Protein AF-A0A351L6U0-F1 (afdb_monomer)

Solvent-accessible surface area (backbone atoms only — not comparable to full-atom values): 10178 Å² total; per-residue (Å²): 99,73,48,69,55,66,70,54,31,26,48,46,48,53,72,36,53,53,79,80,50,99,54,60,57,76,60,38,68,74,49,52,63,68,58,25,33,53,54,35,51,59,48,34,78,73,51,48,53,62,42,49,78,68,25,52,76,51,55,56,73,58,50,51,75,52,42,62,76,92,49,50,90,75,66,56,76,92,38,50,34,22,37,33,79,53,91,96,40,45,32,40,37,33,28,41,78,50,79,94,75,30,29,33,61,76,46,67,43,60,40,67,89,52,84,83,68,65,78,83,81,83,84,84,64,99,43,71,71,54,48,52,50,49,43,51,51,17,52,76,70,75,43,52,48,69,57,46,54,51,50,53,52,51,50,49,47,71,76,40,80,81,71,73,81,77,81,74,78,78,133

pLDDT: mean 85.73, std 12.27, range [39.25, 97.25]

Foldseek 3Di:
DEDEDLVRLLCCLQVNDQQQFPDGNVVSVPDDSVVSSVRSCVSCVPPVVVQQVPFDWDALVVVCVQDDPVCNVVRDRVWIWGWGDDPNWIKIWTWDDDPPRYTYTDDIHTRPPDVVPPVDDDDDDPDPVRVVVLQVVCVVVVHGSVVVVVVVVVVVCVVCVPDDDPPDDDD

Sequence (171 aa):
MIAVEDQDKVRFAKFGANKLFEVEYDTRQNMSDQQLIELFDRLWLTKIERLVLNGEVCEAEEVDRRLLDKFHSFIDPQQEHRSFHYRKAEFIAQLLRQDNSQYKLTQLWRVASSDEHPKTLFINFSSVEERERFASLAKSLRINDEQLGLQLLRNFMNLHPGYEAFKEDPP

Mean predicted aligned error: 13.13 Å

Radius of gyration: 22.12 Å; Cα contacts (8 Å, |Δi|>4): 185; chains: 1; bounding box: 56×40×62 Å

Nearest PDB structures (foldseek):
  8pj2-assembly1_1  TM=7.127E-01  e=2.154E+00  Homo sapiens
  6l4i-assembly1_A  TM=7.422E-01  e=3.107E+00  Dioscoreophyllum cumminsii
  5k1h-assembly1_B  TM=6.302E-01  e=3.303E+00  Homo sapiens
  6sj7-assembly1_A  TM=4.575E-01  e=4.764E+00  Homo sapiens
  3a3d-assembly1_A  TM=2.954E-01  e=7.767E+00  Haemophilus influenzae

Structure (mmCIF, N/CA/C/O backbone):
data_AF-A0A351L6U0-F1
#
_entry.id   AF-A0A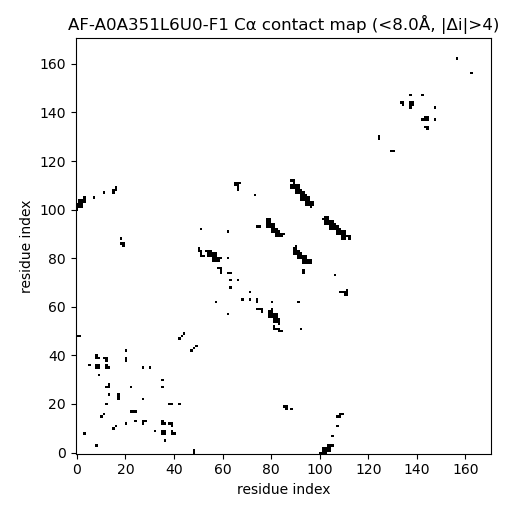351L6U0-F1
#
loop_
_atom_site.group_PDB
_atom_site.id
_atom_site.type_symbol
_atom_site.label_atom_id
_atom_site.label_alt_id
_atom_site.label_comp_id
_atom_site.label_asym_id
_atom_site.label_entity_id
_atom_site.label_seq_id
_atom_site.pdbx_PDB_ins_code
_atom_site.Cartn_x
_atom_site.Cartn_y
_atom_site.Cartn_z
_atom_site.occupancy
_atom_site.B_iso_or_equiv
_atom_site.auth_seq_id
_atom_site.auth_comp_id
_atom_site.auth_asym_id
_atom_site.auth_atom_id
_atom_site.pdbx_PDB_model_num
ATOM 1 N N . MET A 1 1 ? 4.149 1.609 18.969 1.00 85.50 1 MET A N 1
ATOM 2 C CA . MET A 1 1 ? 2.749 1.147 19.074 1.00 85.50 1 MET A CA 1
ATOM 3 C C . MET A 1 1 ? 1.896 2.123 18.294 1.00 85.50 1 MET A C 1
ATOM 5 O O . MET A 1 1 ? 2.146 3.323 18.404 1.00 85.50 1 MET A O 1
ATOM 9 N N . ILE A 1 2 ? 0.973 1.617 17.480 1.00 88.38 2 ILE A N 1
ATOM 10 C CA . ILE A 1 2 ? 0.098 2.434 16.638 1.00 88.38 2 ILE A CA 1
ATOM 11 C C . ILE A 1 2 ? -1.327 2.363 17.189 1.00 88.38 2 ILE A C 1
ATOM 13 O O . ILE A 1 2 ? -1.964 1.312 17.144 1.00 88.38 2 ILE A O 1
ATOM 17 N N . ALA A 1 3 ? -1.825 3.483 17.703 1.00 89.25 3 ALA A N 1
ATOM 18 C CA . ALA A 1 3 ? -3.198 3.633 18.149 1.00 89.25 3 ALA A CA 1
ATOM 19 C C . ALA A 1 3 ? -4.150 3.753 16.949 1.00 89.25 3 ALA A C 1
ATOM 21 O O . ALA A 1 3 ? -3.889 4.495 15.996 1.00 89.25 3 ALA A O 1
ATOM 22 N N . VAL A 1 4 ? -5.272 3.035 17.021 1.00 89.62 4 VAL A N 1
ATOM 23 C CA . VAL A 1 4 ? -6.372 3.109 16.053 1.00 89.62 4 VAL A CA 1
ATOM 24 C C . VAL A 1 4 ? -7.678 3.172 16.840 1.00 89.62 4 VAL A C 1
ATOM 26 O O . VAL A 1 4 ? -7.969 2.266 17.618 1.00 89.62 4 VAL A O 1
ATOM 29 N N . GLU A 1 5 ? -8.441 4.250 16.677 1.00 89.81 5 GLU A N 1
ATOM 30 C CA . GLU A 1 5 ? -9.734 4.429 17.349 1.00 89.81 5 GLU A CA 1
ATOM 31 C C . GLU A 1 5 ? -10.804 3.547 16.699 1.00 89.81 5 GLU A C 1
ATOM 33 O O . GLU A 1 5 ? -10.756 3.295 15.497 1.00 89.81 5 GLU A O 1
ATOM 38 N N . ASP A 1 6 ? -11.803 3.099 17.461 1.00 91.50 6 ASP A N 1
ATOM 39 C CA . ASP A 1 6 ? -12.805 2.149 16.958 1.00 91.50 6 ASP A CA 1
ATOM 40 C C . ASP A 1 6 ? -13.571 2.669 15.732 1.00 91.50 6 ASP A C 1
ATOM 42 O O . ASP A 1 6 ? -13.826 1.912 14.797 1.00 91.50 6 ASP A O 1
ATOM 46 N N . GLN A 1 7 ? -13.857 3.973 15.666 1.00 89.56 7 GLN A N 1
ATOM 47 C CA . GLN A 1 7 ? -14.479 4.586 14.486 1.00 89.56 7 GLN A CA 1
ATOM 48 C C . GLN A 1 7 ? -13.591 4.473 13.236 1.00 89.56 7 GLN A C 1
ATOM 50 O O . GLN A 1 7 ? -14.081 4.179 12.143 1.00 89.56 7 GLN A O 1
ATOM 55 N N . ASP A 1 8 ? -12.278 4.648 13.395 1.00 89.44 8 ASP A N 1
ATOM 56 C CA . ASP A 1 8 ? -11.310 4.473 12.315 1.00 89.44 8 ASP A CA 1
ATOM 57 C C . ASP A 1 8 ? -11.173 3.000 11.925 1.00 89.44 8 ASP A C 1
ATOM 59 O O . ASP A 1 8 ? -11.162 2.688 10.734 1.00 89.44 8 ASP A O 1
ATOM 63 N N . LYS A 1 9 ? -11.167 2.077 12.897 1.00 91.94 9 LYS A N 1
ATOM 64 C CA . LYS A 1 9 ? -11.181 0.630 12.626 1.00 91.94 9 LYS A CA 1
ATOM 65 C C . LYS A 1 9 ? -12.383 0.243 11.773 1.00 91.94 9 LYS A C 1
ATOM 67 O O . LYS A 1 9 ? -12.205 -0.435 10.762 1.00 91.94 9 LYS A O 1
ATOM 72 N N . VAL A 1 10 ? -13.584 0.713 12.128 1.00 91.19 10 VAL A N 1
ATOM 73 C CA . VAL A 1 10 ? -14.808 0.491 11.341 1.00 91.19 10 VAL A CA 1
ATOM 74 C C . VAL A 1 10 ? -14.635 1.058 9.938 1.00 91.19 10 VAL A C 1
ATOM 76 O O . VAL A 1 10 ? -14.867 0.348 8.962 1.00 91.19 10 VAL A O 1
ATOM 79 N N . ARG A 1 11 ? -14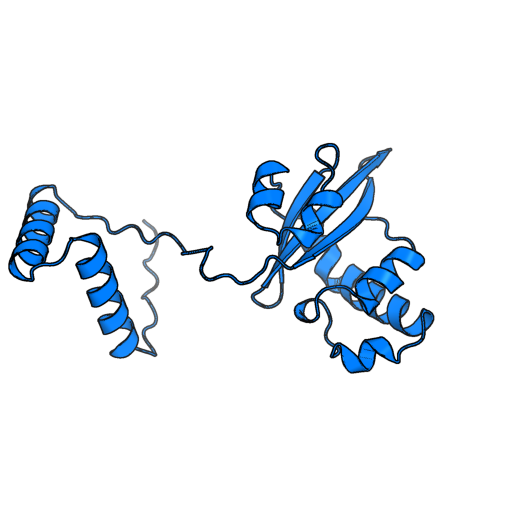.175 2.306 9.801 1.00 90.44 11 ARG A N 1
ATOM 80 C CA . ARG A 1 11 ? -13.965 2.943 8.493 1.00 90.44 11 ARG A CA 1
ATOM 81 C C . ARG A 1 11 ? -12.986 2.153 7.621 1.00 90.44 11 ARG A C 1
ATOM 83 O O . ARG A 1 11 ? -13.298 1.872 6.462 1.00 90.44 11 ARG A O 1
ATOM 90 N N . PHE A 1 12 ? -11.836 1.751 8.162 1.00 90.75 12 PHE A N 1
ATOM 91 C CA . PHE A 1 12 ? -10.845 0.947 7.446 1.00 90.75 12 PHE A CA 1
ATOM 92 C C . PHE A 1 12 ? -11.390 -0.438 7.092 1.00 90.75 12 PHE A C 1
ATOM 94 O O . PHE A 1 12 ? -11.259 -0.879 5.952 1.00 90.75 12 PHE A O 1
ATOM 101 N N . ALA A 1 13 ? -12.055 -1.115 8.025 1.00 89.69 13 ALA A N 1
ATOM 102 C CA . ALA A 1 13 ? -12.649 -2.425 7.791 1.00 89.69 13 ALA A CA 1
ATOM 103 C C . ALA A 1 13 ? -13.866 -2.383 6.865 1.00 89.69 13 ALA A C 1
ATOM 105 O O . ALA A 1 13 ? -14.156 -3.390 6.231 1.00 89.69 13 ALA A O 1
ATOM 106 N N . LYS A 1 14 ? -14.560 -1.255 6.722 1.00 87.00 14 LYS A N 1
ATOM 107 C CA . LYS A 1 14 ? -15.746 -1.143 5.863 1.00 87.00 14 LYS A CA 1
ATOM 108 C C . LYS A 1 14 ? -15.413 -0.650 4.462 1.00 87.00 14 LYS A C 1
ATOM 110 O O . LYS A 1 14 ? -15.881 -1.219 3.481 1.00 87.00 14 LYS A O 1
ATOM 115 N N . PHE A 1 15 ? -14.579 0.380 4.356 1.00 83.31 15 PHE A N 1
ATOM 116 C CA . PHE A 1 15 ? -14.284 1.059 3.089 1.00 83.31 15 PHE A CA 1
ATOM 117 C C . PHE A 1 15 ? -12.840 0.882 2.623 1.00 83.31 15 PHE A C 1
ATOM 119 O O . PHE A 1 15 ? -12.525 1.160 1.466 1.00 83.31 15 PHE A O 1
ATOM 126 N N . GLY A 1 16 ? -11.957 0.407 3.500 1.00 78.69 16 GLY A N 1
ATOM 127 C CA . GLY A 1 16 ? -10.571 0.128 3.156 1.00 78.69 16 GLY A CA 1
ATOM 128 C C . GLY A 1 16 ? -10.431 -1.029 2.170 1.00 78.69 16 GLY A C 1
ATOM 129 O O . GLY A 1 16 ? -11.352 -1.819 1.921 1.00 78.69 16 GLY A O 1
ATOM 130 N N . ALA A 1 17 ? -9.237 -1.122 1.594 1.00 76.69 17 ALA A N 1
ATOM 131 C CA . ALA A 1 17 ? -8.952 -1.982 0.458 1.00 76.69 17 ALA A CA 1
ATOM 132 C C . ALA A 1 17 ? -9.237 -3.471 0.721 1.00 76.69 17 ALA A C 1
ATOM 134 O O . ALA A 1 17 ? -8.733 -4.050 1.679 1.00 76.69 17 ALA A O 1
ATOM 135 N N . ASN A 1 18 ? -9.956 -4.122 -0.202 1.00 69.62 18 ASN A N 1
ATOM 136 C CA . ASN A 1 18 ? -10.367 -5.533 -0.085 1.00 69.62 18 ASN A CA 1
ATOM 137 C C . ASN A 1 18 ? -9.210 -6.490 0.209 1.00 69.62 18 ASN A C 1
ATOM 139 O O . ASN A 1 18 ? -9.353 -7.385 1.027 1.00 69.62 18 ASN A O 1
ATOM 143 N N . LYS A 1 19 ? -8.039 -6.275 -0.407 1.00 72.50 19 LYS A N 1
ATOM 144 C CA . LYS A 1 19 ? -6.865 -7.145 -0.222 1.00 72.50 19 LYS A CA 1
ATOM 145 C C . LYS A 1 19 ? -6.252 -7.086 1.182 1.00 72.50 19 LYS A C 1
ATOM 147 O O . LYS A 1 19 ? -5.441 -7.951 1.509 1.00 72.50 19 LYS A O 1
ATOM 152 N N . LEU A 1 20 ? -6.601 -6.079 1.983 1.00 80.31 20 LEU A N 1
ATOM 153 C CA . LEU A 1 20 ? -6.127 -5.969 3.359 1.00 80.31 20 LEU A CA 1
ATOM 154 C C . LEU A 1 20 ? -6.817 -6.994 4.269 1.00 80.31 20 LEU A C 1
ATOM 156 O O . LEU A 1 20 ? -6.185 -7.541 5.170 1.00 80.31 20 LEU A O 1
ATOM 160 N N . PHE A 1 21 ? -8.092 -7.286 4.006 1.00 80.94 21 PHE A N 1
ATOM 161 C CA . PHE A 1 21 ? -8.913 -8.158 4.836 1.00 80.94 21 PHE A CA 1
ATOM 162 C C . PHE A 1 21 ? -9.059 -9.547 4.209 1.00 80.94 21 PHE A C 1
ATOM 164 O O . PHE A 1 21 ? -8.926 -9.734 3.002 1.00 80.94 21 PHE A O 1
ATOM 171 N N . GLU A 1 22 ? -9.312 -10.556 5.041 1.00 77.19 22 GLU A N 1
ATOM 172 C CA . GLU A 1 22 ? -9.554 -11.935 4.580 1.00 77.19 22 GLU A CA 1
ATOM 173 C C . GLU A 1 22 ? -11.026 -12.182 4.217 1.00 77.19 22 GLU A C 1
ATOM 175 O O . GLU A 1 22 ? -11.424 -13.317 3.982 1.00 77.19 22 GLU A O 1
ATOM 180 N N . VAL A 1 23 ? -11.827 -11.116 4.194 1.00 82.88 23 VAL A N 1
ATOM 181 C CA . VAL A 1 23 ? -13.272 -11.139 3.980 1.00 82.88 23 VAL A CA 1
ATOM 182 C C . VAL A 1 23 ? -13.621 -10.224 2.811 1.00 82.88 23 VAL A C 1
ATOM 184 O O . VAL A 1 23 ? -13.159 -9.081 2.748 1.00 82.88 23 VAL A O 1
ATOM 187 N N . GLU A 1 24 ? -14.462 -10.726 1.908 1.00 84.19 24 GLU A N 1
ATOM 188 C CA . GLU A 1 24 ? -14.915 -10.007 0.718 1.00 84.19 24 GLU A CA 1
ATOM 189 C C . GLU A 1 24 ? -15.663 -8.711 1.053 1.00 84.19 24 GLU A C 1
ATOM 191 O O . GLU A 1 24 ? -16.336 -8.593 2.081 1.00 84.19 24 GLU A O 1
ATOM 196 N N . TYR A 1 25 ? -15.563 -7.727 0.157 1.00 84.81 25 TYR A N 1
ATOM 197 C CA . TYR A 1 25 ? -16.151 -6.393 0.336 1.00 84.81 25 TYR A CA 1
ATOM 198 C C . TYR A 1 25 ? -17.639 -6.427 0.673 1.00 84.81 25 TYR A C 1
ATOM 200 O O . TYR A 1 25 ? -18.055 -5.822 1.660 1.00 84.81 25 TYR A O 1
ATOM 208 N N . ASP A 1 26 ? -18.417 -7.169 -0.114 1.00 85.31 26 ASP A N 1
ATOM 209 C CA . ASP A 1 26 ? -19.873 -7.233 0.021 1.00 85.31 26 ASP A CA 1
ATOM 210 C C . ASP A 1 26 ? -20.287 -7.870 1.349 1.00 85.31 26 ASP A C 1
ATOM 212 O O . ASP A 1 26 ? -21.285 -7.488 1.957 1.00 85.31 26 ASP A O 1
ATOM 216 N N . THR A 1 27 ? -19.483 -8.807 1.859 1.00 86.88 27 THR A N 1
ATOM 217 C CA . THR A 1 27 ? -19.714 -9.381 3.187 1.00 86.88 27 THR A CA 1
ATOM 218 C C . THR A 1 27 ? -19.452 -8.338 4.274 1.00 86.88 27 THR A C 1
ATOM 220 O O . THR A 1 27 ? -20.266 -8.195 5.182 1.00 86.88 27 THR A O 1
ATOM 223 N N . ARG A 1 28 ? -18.374 -7.546 4.155 1.00 89.38 28 ARG A N 1
ATOM 224 C CA . ARG A 1 28 ? -18.048 -6.466 5.106 1.00 89.38 28 ARG A CA 1
ATOM 225 C C . ARG A 1 28 ? -19.105 -5.358 5.131 1.00 89.38 28 ARG A C 1
ATOM 227 O O . ARG A 1 28 ? -19.340 -4.786 6.190 1.00 89.38 28 ARG A O 1
ATOM 234 N N . GLN A 1 29 ? -19.783 -5.079 4.013 1.00 89.88 29 GLN A N 1
ATOM 235 C CA . GLN A 1 29 ? -20.857 -4.072 3.982 1.00 89.88 29 GLN A CA 1
ATOM 236 C C . GLN A 1 29 ? -22.049 -4.430 4.876 1.00 89.88 29 GLN A C 1
ATOM 238 O O . GLN A 1 29 ? -22.729 -3.531 5.369 1.00 89.88 29 GLN A O 1
ATOM 243 N N . ASN A 1 30 ? -22.271 -5.725 5.112 1.00 91.88 30 ASN A N 1
ATOM 244 C CA . ASN A 1 30 ? -23.377 -6.239 5.919 1.00 91.88 30 ASN A CA 1
ATOM 245 C C . ASN A 1 30 ? -22.979 -6.547 7.373 1.00 91.88 30 ASN A C 1
ATOM 247 O O . ASN A 1 30 ? -23.818 -6.991 8.155 1.00 91.88 30 ASN A O 1
ATOM 251 N N . MET A 1 31 ? -21.711 -6.340 7.741 1.00 92.81 31 MET A N 1
ATOM 252 C CA . MET A 1 31 ? -21.234 -6.546 9.107 1.00 92.81 31 MET A CA 1
ATOM 253 C C . MET A 1 31 ? -21.630 -5.383 10.018 1.00 92.81 31 MET A C 1
ATOM 255 O O . MET A 1 31 ? -21.673 -4.225 9.594 1.00 92.81 31 MET A O 1
ATOM 259 N N . SER A 1 32 ? -21.875 -5.692 11.291 1.00 95.88 32 SER A N 1
ATOM 260 C CA . SER A 1 32 ? -22.019 -4.672 12.328 1.00 95.88 32 SER A CA 1
ATOM 261 C C . SER A 1 32 ? -20.678 -4.003 12.635 1.00 95.88 32 SER A C 1
ATOM 263 O O . SER A 1 32 ? -19.610 -4.571 12.397 1.00 95.88 32 SER A O 1
ATOM 265 N N . ASP A 1 33 ? -20.725 -2.810 13.226 1.00 95.31 33 ASP A N 1
ATOM 266 C CA . ASP A 1 33 ? -19.520 -2.077 13.629 1.00 95.31 33 ASP A CA 1
ATOM 267 C C . ASP A 1 33 ? -18.636 -2.911 14.569 1.00 95.31 33 ASP A C 1
ATOM 269 O O . ASP A 1 33 ? -17.425 -2.981 14.376 1.00 95.31 33 ASP A O 1
ATOM 273 N N . GLN A 1 34 ? -19.243 -3.648 15.506 1.00 95.69 34 GLN A N 1
ATOM 274 C CA . GLN A 1 34 ? -18.527 -4.560 16.401 1.00 95.69 34 GLN A CA 1
ATOM 275 C C . GLN A 1 34 ? -17.782 -5.664 15.632 1.00 95.69 34 GLN A C 1
ATOM 277 O O . GLN A 1 34 ? -16.614 -5.935 15.906 1.00 95.69 34 GLN A O 1
ATOM 282 N N . GLN A 1 35 ? -18.422 -6.274 14.630 1.00 94.12 35 GLN A N 1
ATOM 283 C CA . GLN A 1 35 ? -17.785 -7.302 13.800 1.00 94.12 35 GLN A CA 1
ATOM 284 C C . GLN A 1 35 ? -16.625 -6.732 12.972 1.00 94.12 35 GLN A C 1
ATOM 286 O O . GLN A 1 35 ? -15.615 -7.407 12.767 1.00 94.12 35 GLN A O 1
ATOM 291 N N . LEU A 1 36 ? -16.758 -5.491 12.502 1.00 93.50 36 LEU A N 1
ATOM 292 C CA . LEU A 1 36 ? -15.723 -4.793 11.741 1.00 93.50 36 LEU A CA 1
ATOM 293 C C . LEU A 1 36 ? -14.516 -4.428 12.616 1.00 93.50 36 LEU A C 1
ATOM 295 O O . LEU A 1 36 ? -13.380 -4.599 12.171 1.00 93.50 36 LEU A O 1
ATOM 299 N N . ILE A 1 37 ? -14.749 -3.999 13.860 1.00 94.31 37 ILE A N 1
ATOM 300 C CA . ILE A 1 37 ? -13.697 -3.753 14.859 1.00 94.31 37 ILE A CA 1
ATOM 301 C C . ILE A 1 37 ? -12.933 -5.046 15.147 1.00 94.31 37 ILE A C 1
ATOM 303 O O . ILE A 1 37 ? -11.711 -5.080 15.021 1.00 94.31 37 ILE A O 1
ATOM 307 N N . GLU A 1 38 ? -13.640 -6.139 15.442 1.00 93.19 38 GLU A N 1
ATOM 308 C CA . GLU A 1 38 ? -13.018 -7.440 15.715 1.00 93.19 38 GLU A CA 1
ATOM 309 C C . GLU A 1 38 ? -12.238 -7.990 14.514 1.00 93.19 38 GLU A C 1
ATOM 311 O O . GLU A 1 38 ? -11.186 -8.616 14.679 1.00 93.19 38 GLU A O 1
ATOM 316 N N . LEU A 1 39 ? -12.739 -7.771 13.295 1.00 91.38 39 LEU A N 1
ATOM 317 C CA . LEU A 1 39 ? -12.036 -8.126 12.064 1.00 91.38 39 LEU A CA 1
ATOM 318 C C . LEU A 1 39 ? -10.741 -7.319 11.917 1.00 91.38 39 LEU A C 1
ATOM 320 O O . LEU A 1 39 ? -9.701 -7.895 11.584 1.00 91.38 39 LEU A O 1
ATOM 324 N N . PHE A 1 40 ? -10.803 -6.008 12.163 1.00 92.44 40 PHE A N 1
ATOM 325 C CA . PHE A 1 40 ? -9.642 -5.130 12.104 1.00 92.44 40 PHE A CA 1
ATOM 326 C C . PHE A 1 40 ? -8.596 -5.535 13.141 1.00 92.44 40 PHE A C 1
ATOM 328 O O . PHE A 1 40 ? -7.465 -5.829 12.764 1.00 92.44 40 PHE A O 1
ATOM 335 N N . ASP A 1 41 ? -8.972 -5.629 14.417 1.00 92.12 41 ASP A N 1
ATOM 336 C CA . ASP A 1 41 ? -8.045 -5.905 15.521 1.00 92.12 41 ASP A CA 1
ATOM 337 C C . ASP A 1 41 ? -7.332 -7.247 15.348 1.00 92.12 41 ASP A C 1
ATOM 339 O O . ASP A 1 41 ? -6.119 -7.351 15.557 1.00 92.12 41 ASP A O 1
ATOM 343 N N . ARG A 1 42 ? -8.052 -8.265 14.865 1.00 90.00 42 ARG A N 1
ATOM 344 C CA . ARG A 1 42 ? -7.477 -9.581 14.569 1.00 90.00 42 ARG A CA 1
ATOM 345 C C . ARG A 1 42 ? -6.348 -9.501 13.546 1.00 90.00 42 ARG A C 1
ATOM 347 O O . ARG A 1 42 ? -5.326 -10.158 13.723 1.00 90.00 42 ARG A O 1
ATOM 354 N N . LEU A 1 43 ? -6.520 -8.727 12.476 1.00 86.94 43 LEU A N 1
ATOM 355 C CA . LEU A 1 43 ? -5.507 -8.559 11.426 1.00 86.94 43 LEU A CA 1
ATOM 356 C C . LEU A 1 43 ? -4.396 -7.595 11.849 1.00 86.94 43 LEU A C 1
ATOM 358 O O . LEU A 1 43 ? -3.217 -7.832 11.564 1.00 86.94 43 LEU A O 1
ATOM 362 N N . TRP A 1 44 ? -4.775 -6.519 12.533 1.00 89.50 44 TRP A N 1
ATOM 363 C CA . TRP A 1 44 ? -3.888 -5.437 12.926 1.00 89.50 44 TRP A CA 1
ATOM 364 C C . TRP A 1 44 ? -2.827 -5.915 13.909 1.00 89.50 44 TRP A C 1
ATOM 366 O O . TRP A 1 44 ? -1.636 -5.834 13.605 1.00 89.50 44 TRP A O 1
ATOM 376 N N . LEU A 1 45 ? -3.262 -6.509 15.023 1.00 82.94 45 LEU A N 1
ATOM 377 C CA . LEU A 1 45 ? -2.381 -6.948 16.107 1.00 82.94 45 LEU A CA 1
ATOM 378 C C . LEU A 1 45 ? -1.505 -8.140 15.715 1.00 82.94 45 LEU A C 1
ATOM 380 O O . LEU A 1 45 ? -0.400 -8.297 16.226 1.00 82.94 45 LEU A O 1
ATOM 384 N N . THR A 1 46 ? -1.977 -9.000 14.809 1.00 80.38 46 THR A N 1
ATOM 385 C CA . THR A 1 46 ? -1.223 -10.208 14.442 1.00 80.38 46 THR A CA 1
ATOM 386 C C . THR A 1 46 ? -0.173 -9.960 13.368 1.00 80.38 46 THR A C 1
ATOM 388 O O . THR A 1 46 ? 0.856 -10.639 13.367 1.00 80.38 46 THR A O 1
ATOM 391 N N . LYS A 1 47 ? -0.421 -9.043 12.422 1.00 85.62 47 LYS A N 1
ATOM 392 C CA . LYS A 1 47 ? 0.428 -8.902 11.227 1.00 85.62 47 LYS A CA 1
ATOM 393 C C . LYS A 1 47 ? 0.677 -7.456 10.821 1.00 85.62 47 LYS A C 1
ATOM 395 O O . LYS A 1 47 ? 1.832 -7.090 10.612 1.00 85.62 47 LYS A O 1
ATOM 400 N N . ILE A 1 48 ? -0.375 -6.652 10.671 1.00 91.00 48 ILE A N 1
ATOM 401 C CA . ILE A 1 48 ? -0.256 -5.371 9.961 1.00 91.00 48 ILE A CA 1
ATOM 402 C C . ILE A 1 48 ? 0.520 -4.329 10.769 1.00 91.00 48 ILE A C 1
ATOM 404 O O . ILE A 1 48 ? 1.389 -3.683 10.193 1.00 91.00 48 ILE A O 1
ATOM 408 N N . GLU A 1 49 ? 0.301 -4.205 12.083 1.00 92.88 49 GLU A N 1
ATOM 409 C CA . GLU A 1 49 ? 1.000 -3.195 12.897 1.00 92.88 49 GLU A CA 1
ATOM 410 C C . GLU A 1 49 ? 2.525 -3.336 12.770 1.00 92.88 49 GLU A C 1
ATOM 412 O O . GLU A 1 49 ? 3.238 -2.359 12.539 1.00 92.88 49 GLU A O 1
ATOM 417 N N . ARG A 1 50 ? 3.033 -4.573 12.835 1.00 91.81 50 ARG A N 1
ATOM 418 C CA . ARG A 1 50 ? 4.464 -4.851 12.679 1.00 91.81 50 ARG A CA 1
ATOM 419 C C . ARG A 1 50 ? 4.967 -4.528 11.274 1.00 91.81 50 ARG A C 1
ATOM 421 O O . ARG A 1 50 ? 6.095 -4.063 11.146 1.00 91.81 50 ARG A O 1
ATOM 428 N N . LEU A 1 51 ? 4.174 -4.782 10.234 1.00 93.75 51 LEU A N 1
ATOM 429 C CA . LEU A 1 51 ? 4.552 -4.433 8.863 1.00 93.75 51 LEU A CA 1
ATOM 430 C C . LEU A 1 51 ? 4.625 -2.919 8.675 1.00 93.75 51 LEU A C 1
ATOM 432 O O . LEU A 1 51 ? 5.575 -2.449 8.066 1.00 93.75 51 LEU A O 1
ATOM 436 N N . VAL A 1 52 ? 3.691 -2.162 9.255 1.00 94.44 52 VAL A N 1
ATOM 437 C CA . VAL A 1 52 ? 3.727 -0.695 9.219 1.00 94.44 52 VAL A CA 1
ATOM 438 C C . VAL A 1 52 ? 4.947 -0.169 9.974 1.00 94.44 52 VAL A C 1
ATOM 440 O O . VAL A 1 52 ? 5.708 0.620 9.428 1.00 94.44 52 VAL A O 1
ATOM 443 N N . LEU A 1 53 ? 5.197 -0.644 11.198 1.00 92.81 53 LEU A N 1
ATOM 444 C CA . LEU A 1 53 ? 6.338 -0.195 12.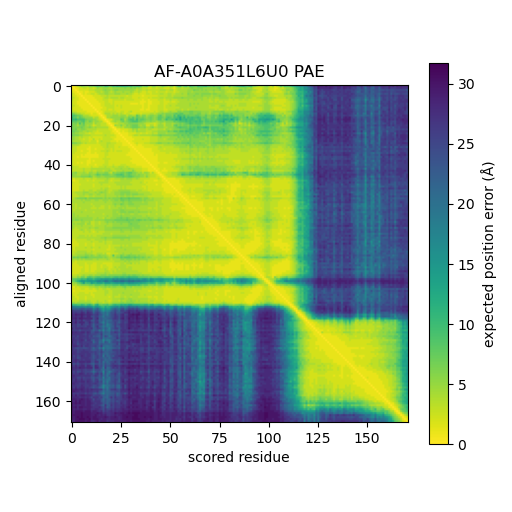011 1.00 92.81 53 LEU A CA 1
ATOM 445 C C . LEU A 1 53 ? 7.711 -0.527 11.403 1.00 92.81 53 LEU A C 1
ATOM 447 O O . LEU A 1 53 ? 8.689 0.129 11.745 1.00 92.81 53 LEU A O 1
ATOM 451 N N . ASN A 1 54 ? 7.798 -1.530 10.527 1.00 92.25 54 ASN A N 1
ATOM 452 C CA . ASN A 1 54 ? 9.026 -1.879 9.801 1.00 92.25 54 ASN A CA 1
ATOM 453 C C . ASN A 1 54 ? 8.982 -1.461 8.323 1.00 92.25 54 ASN A C 1
ATOM 455 O O . ASN A 1 54 ? 9.879 -1.826 7.567 1.00 92.25 54 ASN A O 1
ATOM 459 N N . GLY A 1 55 ? 7.930 -0.752 7.909 1.00 92.44 55 GLY A N 1
ATOM 460 C CA . GLY A 1 55 ? 7.767 -0.264 6.549 1.00 92.44 55 GLY A CA 1
ATOM 461 C C . GLY A 1 55 ? 8.786 0.817 6.209 1.00 92.44 55 GLY A C 1
ATOM 462 O O . GLY A 1 55 ? 9.312 1.492 7.100 1.00 92.44 55 GLY A O 1
ATOM 463 N N . GLU A 1 56 ? 9.045 0.976 4.916 1.00 93.25 56 GLU A N 1
ATOM 464 C CA . GLU A 1 56 ? 9.933 2.009 4.394 1.00 93.25 56 GLU A CA 1
ATOM 465 C C . GLU A 1 56 ? 9.251 3.373 4.512 1.00 93.25 56 GLU A C 1
ATOM 467 O O . GLU A 1 56 ? 8.097 3.534 4.103 1.00 93.25 56 GLU A O 1
ATOM 472 N N . VAL A 1 57 ? 9.950 4.339 5.107 1.00 95.38 57 VAL A N 1
ATOM 473 C CA . VAL A 1 57 ? 9.470 5.722 5.185 1.00 95.38 57 VAL A CA 1
ATOM 474 C C . VAL A 1 57 ? 9.523 6.320 3.784 1.00 95.38 57 VAL A C 1
ATOM 476 O O . VAL A 1 57 ? 10.535 6.188 3.103 1.00 95.38 57 VAL A O 1
ATOM 479 N N . CYS A 1 58 ? 8.438 6.959 3.363 1.00 92.94 58 CYS A N 1
ATOM 480 C CA . CYS A 1 58 ? 8.322 7.590 2.052 1.00 92.94 58 CYS A CA 1
ATOM 481 C C . CYS A 1 58 ? 7.863 9.041 2.203 1.00 92.94 58 CYS A C 1
ATOM 483 O O . CYS A 1 58 ? 7.167 9.382 3.158 1.00 92.94 58 CYS A O 1
ATOM 485 N N . GLU A 1 59 ? 8.281 9.889 1.266 1.00 93.38 59 GLU A N 1
ATOM 486 C CA . GLU A 1 59 ? 7.942 11.314 1.266 1.00 93.38 59 GLU A CA 1
ATOM 487 C C . GLU A 1 59 ? 6.528 11.541 0.720 1.00 93.38 59 GLU A C 1
ATOM 489 O O . GLU A 1 59 ? 6.050 10.793 -0.140 1.00 93.38 59 GLU A O 1
ATOM 494 N N . ALA A 1 60 ? 5.865 12.608 1.165 1.00 91.94 60 ALA A N 1
ATOM 495 C CA . ALA A 1 60 ? 4.488 12.906 0.778 1.00 91.94 60 ALA A CA 1
ATOM 496 C C . ALA A 1 60 ? 4.314 13.058 -0.746 1.00 91.94 60 ALA A C 1
ATOM 498 O O . ALA A 1 60 ? 3.316 12.595 -1.296 1.00 91.94 60 ALA A O 1
ATOM 499 N N . GLU A 1 61 ? 5.298 13.629 -1.452 1.00 89.75 61 GLU A N 1
ATOM 500 C CA . GLU A 1 61 ? 5.277 13.732 -2.918 1.00 89.75 61 GLU A CA 1
ATOM 501 C C . GLU A 1 61 ? 5.374 12.364 -3.601 1.00 89.75 61 GLU A C 1
ATOM 503 O O . GLU A 1 61 ? 4.866 12.168 -4.706 1.00 89.75 61 GLU A O 1
ATOM 508 N N . GLU A 1 62 ? 6.051 11.401 -2.977 1.00 88.00 62 GLU A N 1
ATOM 509 C CA . GLU A 1 62 ? 6.078 10.029 -3.469 1.00 88.00 62 GLU A CA 1
ATOM 510 C C . GLU A 1 62 ? 4.721 9.353 -3.269 1.00 88.00 62 GLU A C 1
ATOM 512 O O . GLU A 1 62 ? 4.225 8.700 -4.187 1.00 88.00 62 GLU A O 1
ATOM 517 N N . VAL A 1 63 ? 4.097 9.552 -2.106 1.00 90.88 63 VAL A N 1
ATOM 518 C CA . VAL A 1 63 ? 2.750 9.046 -1.817 1.00 90.88 63 VAL A CA 1
ATOM 519 C C . VAL A 1 63 ? 1.733 9.600 -2.815 1.00 90.88 63 VAL A C 1
ATOM 521 O O . VAL A 1 63 ? 0.947 8.830 -3.366 1.00 90.88 63 VAL A O 1
ATOM 524 N N . ASP A 1 64 ? 1.787 10.901 -3.099 1.00 90.38 64 ASP A N 1
ATOM 525 C CA . ASP A 1 64 ? 0.911 11.582 -4.058 1.00 90.38 64 ASP A CA 1
ATOM 526 C C . ASP A 1 64 ? 0.988 10.951 -5.455 1.00 90.38 64 ASP A C 1
ATOM 528 O O . ASP A 1 64 ? -0.031 10.563 -6.026 1.00 90.38 64 ASP A O 1
ATOM 532 N N . ARG A 1 65 ? 2.207 10.697 -5.951 1.00 86.75 65 ARG A N 1
ATOM 533 C CA . ARG A 1 65 ? 2.429 10.028 -7.246 1.00 86.75 65 ARG A CA 1
ATOM 534 C C . ARG A 1 65 ? 1.932 8.583 -7.296 1.00 86.75 65 ARG A C 1
ATOM 536 O O . ARG A 1 65 ? 1.680 8.070 -8.381 1.00 86.75 65 ARG A O 1
ATOM 543 N N . ARG A 1 66 ? 1.868 7.896 -6.154 1.00 86.38 66 ARG A N 1
ATOM 544 C CA . ARG A 1 66 ? 1.568 6.454 -6.073 1.00 86.38 66 ARG A CA 1
ATOM 545 C C . ARG A 1 66 ? 0.099 6.166 -5.780 1.00 86.38 66 ARG A C 1
ATOM 547 O O . ARG A 1 66 ? -0.369 5.041 -5.979 1.00 86.38 66 ARG A O 1
ATOM 554 N N . LEU A 1 67 ? -0.637 7.152 -5.280 1.00 88.19 67 LEU A N 1
ATOM 555 C CA . LEU A 1 67 ? -2.059 7.035 -4.990 1.00 88.19 67 LEU A CA 1
ATOM 556 C C . LEU A 1 67 ? -2.906 7.646 -6.108 1.00 88.19 67 LEU A C 1
ATOM 558 O O . LEU A 1 67 ? -2.492 8.542 -6.828 1.00 88.19 67 LEU A O 1
ATOM 562 N N . LEU A 1 68 ? -4.136 7.146 -6.233 1.00 85.31 68 LEU A N 1
ATOM 563 C CA . LEU A 1 68 ? -5.130 7.707 -7.150 1.00 85.31 68 LEU A CA 1
ATOM 564 C C . LEU A 1 68 ? -5.548 9.115 -6.699 1.00 85.31 68 LEU A C 1
ATOM 566 O O . LEU A 1 68 ? -5.774 9.308 -5.504 1.00 85.31 68 LEU A O 1
ATOM 570 N N . ASP A 1 69 ? -5.821 10.010 -7.652 1.00 85.94 69 ASP A N 1
ATOM 571 C CA . ASP A 1 69 ? -6.178 11.426 -7.431 1.00 85.94 69 ASP A CA 1
ATOM 572 C C . ASP A 1 69 ? -7.234 11.663 -6.345 1.00 85.94 69 ASP A C 1
ATOM 574 O O . ASP A 1 69 ? -7.157 12.594 -5.545 1.00 85.94 69 ASP A O 1
ATOM 578 N N . LYS A 1 70 ? -8.226 10.770 -6.251 1.00 86.19 70 LYS A N 1
ATOM 579 C CA . LYS A 1 70 ? -9.293 10.850 -5.238 1.00 86.19 70 LYS A CA 1
ATOM 580 C C . LYS A 1 70 ? -8.792 10.794 -3.788 1.00 86.19 70 LYS A C 1
ATOM 582 O O . LYS A 1 70 ? -9.572 11.054 -2.875 1.00 86.19 70 LYS A O 1
ATOM 587 N N . PHE A 1 71 ? -7.551 10.365 -3.564 1.00 88.75 71 PHE A N 1
ATOM 588 C CA . PHE A 1 71 ? -6.939 10.271 -2.244 1.00 88.75 71 PHE A CA 1
ATOM 589 C C . PHE A 1 71 ? -6.043 11.465 -1.908 1.00 88.75 71 PHE A C 1
ATOM 591 O O . PHE A 1 71 ? -5.753 11.652 -0.729 1.00 88.75 71 PHE A O 1
ATOM 598 N N . HIS A 1 72 ? -5.652 12.285 -2.891 1.00 89.69 72 HIS A N 1
ATOM 599 C CA . HIS A 1 72 ? -4.677 13.369 -2.713 1.00 89.69 72 HIS A CA 1
ATOM 600 C C . HIS A 1 72 ? -5.101 14.377 -1.643 1.00 89.69 72 HIS A C 1
ATOM 602 O O . HIS A 1 72 ? -4.290 14.787 -0.821 1.00 89.69 72 HIS A O 1
ATOM 608 N N . SER A 1 73 ? -6.398 14.685 -1.542 1.00 91.69 73 SER A N 1
ATOM 609 C CA . SER A 1 73 ? -6.929 15.596 -0.514 1.00 91.69 73 SER A CA 1
ATOM 610 C C . SER A 1 73 ? -6.795 15.090 0.929 1.00 91.69 73 SER A C 1
ATOM 612 O O . SER A 1 73 ? -7.079 15.839 1.860 1.00 91.69 73 SER A O 1
ATOM 614 N N . PHE A 1 74 ? -6.445 13.817 1.131 1.00 92.25 74 PHE A N 1
ATOM 615 C CA . PHE A 1 74 ? -6.270 13.205 2.452 1.00 92.25 74 PHE A CA 1
ATOM 616 C C . PHE A 1 74 ? -4.798 12.982 2.820 1.00 92.25 74 PHE A C 1
ATOM 618 O O . PHE A 1 74 ? -4.524 12.525 3.935 1.00 92.25 74 PHE A O 1
ATOM 625 N N . ILE A 1 75 ? -3.877 13.269 1.895 1.00 94.31 75 ILE A N 1
ATOM 626 C CA . ILE A 1 75 ? -2.439 13.194 2.136 1.00 94.31 75 ILE A CA 1
ATOM 627 C C . ILE A 1 75 ? -2.043 14.423 2.950 1.00 94.31 75 ILE A C 1
ATOM 629 O O . ILE A 1 75 ? -2.262 15.560 2.537 1.00 94.31 75 ILE A O 1
ATOM 633 N N . ASP A 1 76 ? -1.472 14.182 4.124 1.00 95.44 76 ASP A N 1
ATOM 634 C CA . ASP A 1 76 ? -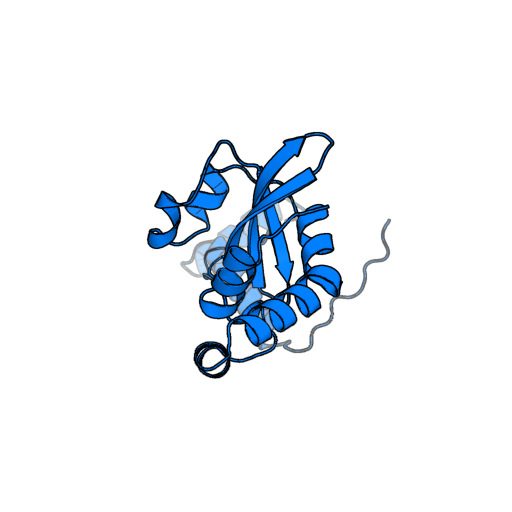0.959 15.222 5.005 1.00 95.44 76 ASP A CA 1
ATOM 635 C C . ASP A 1 76 ? 0.576 15.158 5.019 1.00 95.44 76 ASP A C 1
ATOM 637 O O . ASP A 1 76 ? 1.128 14.199 5.566 1.00 95.44 76 ASP A O 1
ATOM 641 N N . PRO A 1 77 ? 1.279 16.151 4.443 1.00 94.94 77 PRO A N 1
ATOM 642 C CA . PRO A 1 77 ? 2.739 16.160 4.384 1.00 94.94 77 PRO A CA 1
ATOM 643 C C . PRO A 1 77 ? 3.409 16.356 5.751 1.00 94.94 77 PRO A C 1
ATOM 645 O O . PRO A 1 77 ? 4.620 16.202 5.859 1.00 94.94 77 PRO A O 1
ATOM 648 N N . GLN A 1 78 ? 2.659 16.703 6.801 1.00 95.62 78 GLN A N 1
ATOM 649 C CA . GLN A 1 78 ? 3.191 16.812 8.164 1.00 95.62 78 GLN A CA 1
ATOM 650 C C . GLN A 1 78 ? 3.163 15.480 8.924 1.00 95.62 78 GLN A C 1
ATOM 652 O O . GLN A 1 78 ? 3.683 15.393 10.039 1.00 95.62 78 GLN A O 1
ATOM 657 N N . GLN A 1 79 ? 2.536 14.451 8.354 1.00 96.06 79 GLN A N 1
ATOM 658 C CA . GLN A 1 79 ? 2.458 13.119 8.939 1.00 96.06 79 GLN A CA 1
ATOM 659 C C . GLN A 1 79 ? 3.484 12.190 8.299 1.00 96.06 79 GLN A C 1
ATOM 661 O O . GLN A 1 79 ? 3.920 12.401 7.175 1.00 96.06 79 GLN A O 1
ATOM 666 N N . GLU A 1 80 ? 3.877 11.150 9.028 1.00 96.12 80 GLU A N 1
ATOM 667 C CA . GLU A 1 80 ? 4.840 10.174 8.530 1.00 96.12 80 GLU A CA 1
ATOM 668 C C . GLU A 1 80 ? 4.130 9.138 7.658 1.00 96.12 80 GLU A C 1
ATOM 670 O O . GLU A 1 80 ? 3.117 8.561 8.069 1.00 96.12 80 GLU A O 1
ATOM 675 N N . HIS A 1 81 ? 4.673 8.857 6.476 1.00 97.25 81 HIS A N 1
ATOM 676 C CA . HIS A 1 81 ? 4.139 7.836 5.580 1.00 97.25 81 HIS A CA 1
ATOM 677 C C . HIS A 1 81 ? 5.050 6.619 5.554 1.00 97.25 81 HIS A C 1
ATOM 679 O O . HIS A 1 81 ? 6.263 6.731 5.387 1.00 97.25 81 HIS A O 1
ATOM 685 N N . ARG A 1 82 ? 4.461 5.431 5.695 1.00 96.50 82 ARG A N 1
ATOM 686 C CA . ARG A 1 82 ? 5.193 4.163 5.636 1.00 96.50 82 ARG A CA 1
ATOM 687 C C . ARG A 1 82 ? 4.594 3.220 4.615 1.00 96.50 82 ARG A C 1
ATOM 689 O O . ARG A 1 82 ? 3.422 2.848 4.726 1.00 96.50 82 ARG A O 1
ATOM 696 N N . SER A 1 83 ? 5.415 2.803 3.660 1.00 94.69 83 SER A N 1
ATOM 697 C CA . SER A 1 83 ? 5.060 1.803 2.664 1.00 94.69 83 SER A CA 1
ATOM 698 C C . SER A 1 83 ? 5.395 0.395 3.158 1.00 94.69 83 SER A C 1
ATOM 700 O O . SER A 1 83 ? 6.407 0.153 3.819 1.00 94.69 83 SER A O 1
ATOM 702 N N . PHE A 1 84 ? 4.510 -0.558 2.883 1.00 93.25 84 PHE A N 1
ATOM 703 C CA . PHE A 1 84 ? 4.717 -1.953 3.247 1.00 93.25 84 PHE A CA 1
ATOM 704 C C . PHE A 1 84 ? 3.968 -2.896 2.308 1.00 93.25 84 PHE A C 1
ATOM 706 O O . PHE A 1 84 ? 2.969 -2.549 1.675 1.00 93.25 84 PHE A O 1
ATOM 713 N N . HIS A 1 85 ? 4.440 -4.138 2.256 1.00 89.56 85 HIS A N 1
ATOM 714 C CA . HIS A 1 85 ? 3.866 -5.175 1.412 1.00 89.56 85 HIS A CA 1
ATOM 715 C C . HIS A 1 85 ? 3.059 -6.177 2.233 1.00 89.56 85 HIS A C 1
ATOM 717 O O . HIS A 1 85 ? 3.520 -6.709 3.243 1.00 89.56 85 HIS A O 1
ATOM 723 N N . TYR A 1 86 ? 1.858 -6.497 1.755 1.00 87.56 86 TYR A N 1
ATOM 724 C CA . TYR A 1 86 ? 1.009 -7.532 2.330 1.00 87.56 86 TYR A CA 1
ATOM 725 C C . TYR A 1 86 ? 0.199 -8.231 1.233 1.00 87.56 86 TYR A C 1
ATOM 727 O O . TYR A 1 86 ? -0.399 -7.590 0.374 1.00 87.56 86 TYR A O 1
ATOM 735 N N . ARG A 1 87 ? 0.181 -9.573 1.227 1.00 82.44 87 ARG A N 1
ATOM 736 C CA . ARG A 1 87 ? -0.592 -10.387 0.260 1.00 82.44 87 ARG A CA 1
ATOM 737 C C . ARG A 1 87 ? -0.396 -9.978 -1.217 1.00 82.44 87 ARG A C 1
ATOM 739 O O . ARG A 1 87 ? -1.360 -9.873 -1.975 1.00 82.44 87 ARG A O 1
ATOM 746 N N . LYS A 1 88 ? 0.862 -9.772 -1.637 1.00 79.31 88 LYS A N 1
ATOM 747 C CA . LYS A 1 88 ? 1.244 -9.345 -3.007 1.00 79.31 88 LYS A CA 1
ATOM 748 C C . LYS A 1 88 ? 0.638 -7.999 -3.435 1.00 79.31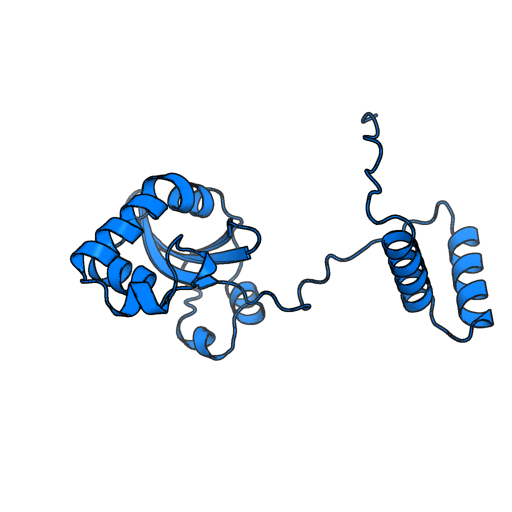 88 LYS A C 1
ATOM 750 O O . LYS A 1 88 ? 0.483 -7.738 -4.625 1.00 79.31 88 LYS A O 1
ATOM 755 N N . ALA A 1 89 ? 0.233 -7.177 -2.478 1.00 84.81 89 ALA A N 1
ATOM 756 C CA . ALA A 1 89 ? -0.182 -5.809 -2.702 1.00 84.81 89 ALA A CA 1
ATOM 757 C C . ALA A 1 89 ? 0.647 -4.895 -1.812 1.00 84.81 89 ALA A C 1
ATOM 759 O O . ALA A 1 89 ? 1.132 -5.298 -0.752 1.00 84.81 89 ALA A O 1
ATOM 760 N N . GLU A 1 90 ? 0.793 -3.672 -2.275 1.00 89.06 90 GLU A N 1
ATOM 761 C CA . GLU A 1 90 ? 1.483 -2.636 -1.548 1.00 89.06 90 GLU A CA 1
ATOM 762 C C . GLU A 1 90 ? 0.483 -1.677 -0.916 1.00 89.06 90 GLU A C 1
ATOM 764 O O . GLU A 1 90 ? -0.605 -1.422 -1.452 1.00 89.06 90 GLU A O 1
ATOM 769 N N . PHE A 1 91 ? 0.847 -1.190 0.260 1.00 92.38 91 PHE A N 1
ATOM 770 C CA . PHE A 1 91 ? 0.036 -0.314 1.076 1.00 92.38 91 PHE A CA 1
ATOM 771 C C . PHE A 1 91 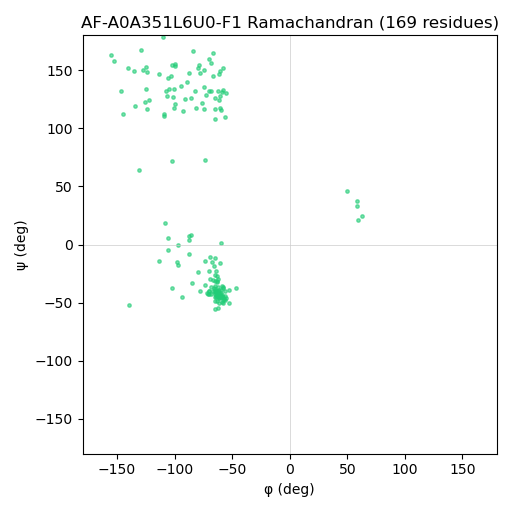? 0.890 0.822 1.613 1.00 92.38 91 PHE A C 1
ATOM 773 O O . PHE A 1 91 ? 2.078 0.640 1.869 1.00 92.38 91 PHE A O 1
ATOM 780 N N . ILE A 1 92 ? 0.258 1.972 1.819 1.00 94.75 92 ILE A N 1
ATOM 781 C CA . ILE A 1 92 ? 0.859 3.130 2.476 1.00 94.75 92 ILE A CA 1
ATOM 782 C C . ILE A 1 92 ? -0.0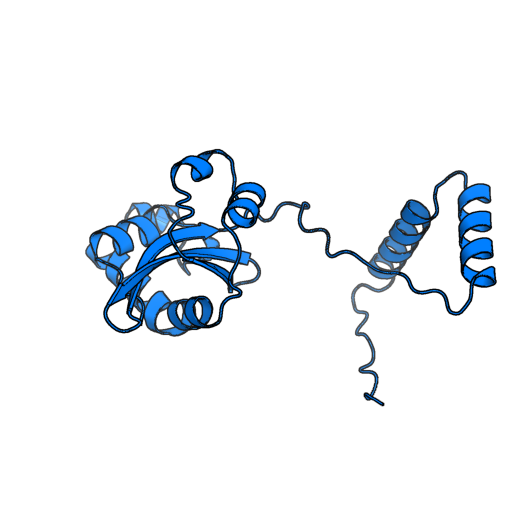07 3.475 3.685 1.00 94.75 92 ILE A C 1
ATOM 784 O O . ILE A 1 92 ? -1.220 3.663 3.557 1.00 94.75 92 ILE A O 1
ATOM 788 N N . ALA A 1 93 ? 0.618 3.527 4.857 1.00 95.75 93 ALA A N 1
ATOM 789 C CA . ALA A 1 93 ? 0.020 3.998 6.100 1.00 95.75 93 ALA A CA 1
ATOM 790 C C . ALA A 1 93 ? 0.464 5.438 6.373 1.00 95.75 93 ALA A C 1
ATOM 792 O O . ALA A 1 93 ? 1.656 5.726 6.297 1.00 95.75 93 ALA A O 1
ATOM 793 N N . GLN A 1 94 ? -0.477 6.310 6.730 1.00 96.44 94 GLN A N 1
ATOM 794 C CA . GLN A 1 94 ? -0.197 7.659 7.221 1.00 96.44 94 GLN A CA 1
ATOM 795 C C . GLN A 1 94 ? -0.329 7.687 8.743 1.00 96.44 94 GLN A C 1
ATOM 797 O O . GLN A 1 94 ? -1.350 7.267 9.302 1.00 96.44 94 GLN A O 1
ATOM 802 N N .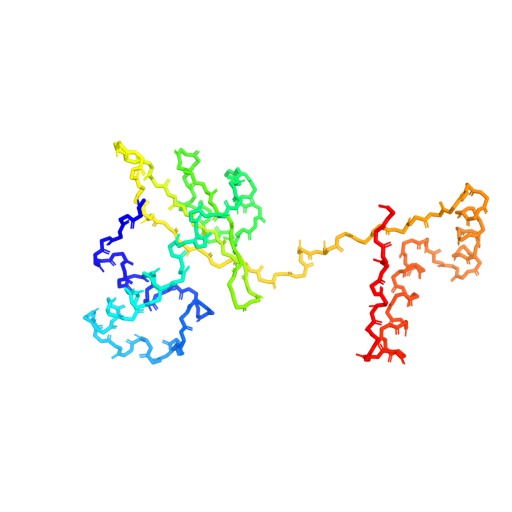 LEU A 1 95 ? 0.719 8.167 9.402 1.00 95.69 95 LEU A N 1
ATOM 803 C CA . LEU A 1 95 ? 0.913 8.087 10.838 1.00 95.69 95 LEU A CA 1
ATOM 804 C C . LEU A 1 95 ? 1.115 9.484 11.420 1.00 95.69 95 LEU A C 1
ATOM 806 O O . LEU A 1 95 ? 2.113 10.156 11.160 1.00 95.69 95 LEU A O 1
ATOM 810 N N . LEU A 1 96 ? 0.193 9.894 12.283 1.00 95.06 96 LEU A N 1
ATOM 811 C CA . LEU A 1 96 ? 0.375 11.076 13.108 1.00 95.06 96 LEU A CA 1
ATOM 812 C C . LEU A 1 96 ? 1.226 10.699 14.321 1.00 95.06 96 LEU A C 1
ATOM 814 O O . LEU A 1 96 ? 0.816 9.873 15.140 1.00 95.06 96 LEU A O 1
ATOM 818 N N . ARG A 1 97 ? 2.409 11.299 14.448 1.00 92.62 97 ARG A N 1
ATOM 819 C CA . ARG A 1 97 ? 3.264 11.099 15.619 1.00 92.62 97 ARG A CA 1
ATOM 820 C C . ARG A 1 97 ? 2.620 11.735 16.853 1.00 92.62 97 ARG A C 1
ATOM 822 O O . ARG A 1 97 ? 2.192 12.884 16.817 1.00 92.62 97 ARG A O 1
ATOM 829 N N . GLN A 1 98 ? 2.571 10.976 17.937 1.00 88.56 98 GLN A N 1
ATOM 830 C CA . GLN A 1 98 ? 2.152 11.420 19.263 1.00 88.56 98 GLN A CA 1
ATOM 831 C C . GLN A 1 98 ? 3.365 11.452 20.207 1.00 88.56 98 GLN A C 1
ATOM 833 O O . GLN A 1 98 ? 4.488 11.088 19.831 1.00 88.56 98 GLN A O 1
ATOM 838 N N . ASP A 1 99 ? 3.143 11.876 21.449 1.00 83.94 99 ASP A N 1
ATOM 839 C CA . ASP A 1 99 ? 4.175 11.876 22.483 1.00 83.94 99 ASP A CA 1
ATOM 840 C C . ASP A 1 99 ? 4.742 10.458 22.716 1.00 83.94 99 ASP A C 1
ATOM 842 O O . ASP A 1 99 ? 4.077 9.441 22.508 1.00 83.94 99 ASP A O 1
ATOM 846 N N . ASN A 1 100 ? 6.001 10.370 23.156 1.00 74.94 100 ASN A N 1
ATOM 847 C CA . ASN A 1 100 ? 6.653 9.112 23.558 1.00 74.94 100 ASN A CA 1
ATOM 848 C C . ASN A 1 100 ? 6.720 8.000 22.486 1.00 74.94 100 ASN A C 1
ATOM 850 O O . ASN A 1 100 ? 6.640 6.815 22.809 1.00 74.94 100 ASN A O 1
ATOM 854 N N . SER A 1 101 ? 6.936 8.348 21.212 1.00 72.38 101 SER A N 1
ATOM 855 C CA . SER A 1 101 ? 7.077 7.372 20.104 1.00 72.38 101 SER A CA 1
ATOM 856 C C . SER A 1 101 ? 5.825 6.518 19.856 1.00 72.38 101 SER A C 1
ATOM 858 O O . SER A 1 101 ? 5.901 5.399 19.333 1.00 72.38 101 SER A O 1
ATOM 860 N N . GLN A 1 102 ? 4.665 7.043 20.242 1.00 87.19 102 GLN A N 1
ATOM 861 C CA . GLN A 1 102 ? 3.371 6.514 19.840 1.00 87.19 102 GLN A CA 1
ATOM 862 C C . GLN A 1 102 ? 2.956 7.147 18.510 1.00 87.19 102 GLN A C 1
ATOM 864 O O . GLN A 1 102 ? 3.307 8.288 18.215 1.00 87.19 102 GLN A O 1
ATOM 869 N N . TYR A 1 103 ? 2.229 6.394 17.693 1.00 92.38 103 TYR A N 1
ATOM 870 C CA . TYR A 1 103 ? 1.669 6.884 16.435 1.00 92.38 103 TYR A CA 1
ATOM 871 C C . TYR A 1 103 ? 0.162 6.661 16.440 1.00 92.38 103 TYR A C 1
ATOM 873 O O . TYR A 1 103 ? -0.301 5.664 16.986 1.00 92.38 103 TYR A O 1
ATOM 881 N N . LYS A 1 104 ? -0.596 7.535 15.784 1.00 93.44 104 LYS A N 1
ATOM 882 C CA . LYS A 1 104 ? -2.001 7.306 15.435 1.00 93.44 104 LYS A CA 1
ATOM 883 C C . LYS A 1 104 ? -2.098 7.033 13.938 1.00 93.44 104 LYS A C 1
ATOM 885 O O . LYS A 1 104 ? -1.598 7.824 13.141 1.00 93.44 104 LYS A O 1
ATOM 890 N N . LEU A 1 105 ? -2.750 5.938 13.552 1.00 93.56 105 LEU A N 1
ATOM 891 C CA . LEU A 1 105 ? -3.050 5.674 12.143 1.00 93.56 105 LEU A CA 1
ATOM 892 C C . LEU A 1 105 ? -4.191 6.585 11.691 1.00 93.56 105 LEU A C 1
ATOM 894 O O . LEU A 1 105 ? -5.304 6.463 12.196 1.00 93.56 105 LEU A O 1
ATOM 898 N N . THR A 1 106 ? -3.935 7.471 10.734 1.00 93.38 106 THR A N 1
ATOM 899 C CA . THR A 1 106 ? -4.963 8.386 10.211 1.00 93.38 106 THR A CA 1
ATOM 900 C C . THR A 1 106 ? -5.505 7.919 8.870 1.00 93.38 106 THR A C 1
ATOM 902 O O . THR A 1 106 ? -6.709 8.010 8.615 1.00 93.38 106 THR A O 1
ATOM 905 N N . GLN A 1 107 ? -4.645 7.360 8.019 1.00 92.75 107 GLN A N 1
ATOM 906 C CA . GLN A 1 107 ? -5.031 6.812 6.725 1.00 92.75 107 GLN A CA 1
ATOM 907 C C . GLN A 1 107 ? -4.287 5.516 6.423 1.00 92.75 107 GLN A C 1
ATOM 909 O O . GLN A 1 107 ? -3.165 5.291 6.875 1.00 92.75 107 GLN A O 1
ATOM 914 N N . LEU A 1 108 ? -4.931 4.664 5.631 1.00 92.88 108 LEU A N 1
ATOM 915 C CA . LEU A 1 108 ? -4.355 3.425 5.138 1.00 92.88 108 LEU A CA 1
ATOM 916 C C . LEU A 1 108 ? -4.869 3.170 3.727 1.00 92.88 108 LEU A C 1
ATOM 918 O O . LEU A 1 108 ? -6.053 2.887 3.521 1.00 92.88 108 LEU A O 1
ATOM 922 N N . TRP A 1 109 ? -3.970 3.254 2.758 1.00 92.00 109 TRP A N 1
ATOM 923 C CA . TRP A 1 109 ? -4.303 3.097 1.353 1.00 92.00 109 TRP A CA 1
ATOM 924 C C . TRP A 1 109 ? -3.660 1.849 0.788 1.00 92.00 109 TRP A C 1
ATOM 926 O O . TRP A 1 109 ? -2.548 1.474 1.149 1.00 92.00 109 TRP A O 1
ATOM 936 N N . ARG A 1 110 ? -4.361 1.221 -0.151 1.00 89.62 110 ARG A N 1
ATOM 937 C CA . ARG A 1 110 ? -3.729 0.292 -1.078 1.00 89.62 110 ARG A CA 1
ATOM 938 C C . ARG A 1 110 ? -3.189 1.110 -2.238 1.00 89.62 110 ARG A C 1
ATOM 940 O O . ARG A 1 110 ? -3.966 1.808 -2.889 1.00 89.62 110 ARG A O 1
ATOM 947 N N . VAL A 1 111 ? -1.905 0.952 -2.517 1.00 87.25 111 VAL A N 1
ATOM 948 C CA . VAL A 1 111 ? -1.301 1.454 -3.748 1.00 87.25 111 VAL A CA 1
ATOM 949 C C . VAL A 1 111 ? -1.938 0.678 -4.894 1.00 87.25 111 VAL A C 1
ATOM 951 O O . VAL A 1 111 ? -2.036 -0.561 -4.851 1.00 87.25 111 VAL A O 1
ATOM 954 N N . ALA A 1 112 ? -2.486 1.402 -5.873 1.00 73.44 112 ALA A N 1
ATOM 955 C CA . ALA A 1 112 ? -3.052 0.758 -7.043 1.00 73.44 112 ALA A CA 1
ATOM 956 C C . ALA A 1 112 ? -1.959 -0.125 -7.644 1.00 73.44 112 ALA A C 1
ATOM 958 O O . ALA A 1 112 ? -0.818 0.292 -7.800 1.00 73.44 112 ALA A O 1
ATOM 959 N N . SER A 1 113 ? -2.297 -1.381 -7.927 1.00 60.91 113 SER A N 1
ATOM 960 C CA . SER A 1 113 ? -1.415 -2.239 -8.708 1.00 60.91 113 SER A CA 1
ATOM 961 C C . SER A 1 113 ? -1.521 -1.737 -10.144 1.00 60.91 113 SER A C 1
ATOM 963 O O . SER A 1 113 ? -2.259 -2.320 -10.930 1.00 60.91 113 SER A O 1
ATOM 965 N N . SER A 1 114 ? -0.943 -0.578 -10.438 1.00 47.72 114 SER A N 1
ATOM 966 C CA . SER A 1 114 ? -0.768 -0.158 -11.811 1.00 47.72 114 SER A CA 1
ATOM 967 C C . SER A 1 114 ? 0.433 -0.911 -12.367 1.00 47.72 114 SER A C 1
ATOM 969 O O . SER A 1 114 ? 1.348 -1.311 -11.641 1.00 47.72 114 SER A O 1
ATOM 971 N N . ASP A 1 115 ? 0.449 -1.080 -13.681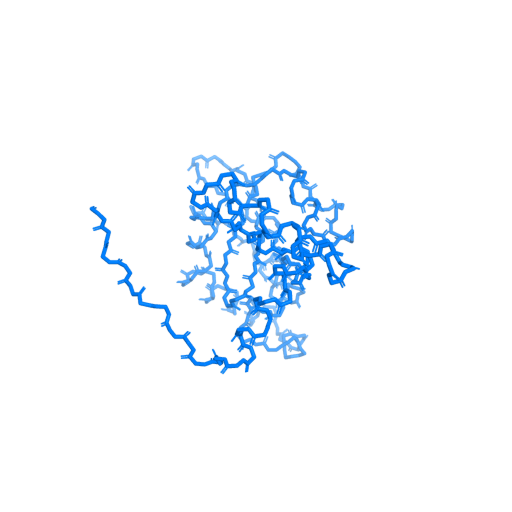 1.00 45.25 115 ASP A N 1
ATOM 972 C CA . ASP A 1 115 ? 1.665 -1.433 -14.409 1.00 45.25 115 ASP A CA 1
ATOM 973 C C . ASP A 1 115 ? 2.776 -0.358 -14.232 1.00 45.25 115 ASP A C 1
ATOM 975 O O . ASP A 1 115 ? 3.862 -0.501 -14.788 1.00 45.25 115 ASP A O 1
ATOM 979 N N . GLU A 1 116 ? 2.535 0.714 -13.454 1.00 39.25 116 GLU A N 1
ATOM 980 C CA . GLU A 1 116 ? 3.423 1.867 -13.223 1.00 39.25 116 GLU A CA 1
ATOM 981 C C . GLU A 1 116 ? 4.411 1.671 -12.064 1.00 39.25 116 GLU A C 1
ATOM 983 O O . GLU A 1 116 ? 5.193 2.569 -11.755 1.00 39.25 116 GLU A O 1
ATOM 988 N N . HIS A 1 117 ? 4.479 0.468 -11.494 1.00 45.47 117 HIS A N 1
ATOM 989 C CA . HIS A 1 117 ? 5.738 -0.032 -10.946 1.00 45.47 117 HIS A CA 1
ATOM 990 C C . HIS A 1 117 ? 6.350 -1.043 -11.923 1.00 45.47 117 HIS A C 1
ATOM 992 O O . HIS A 1 117 ? 6.373 -2.245 -11.625 1.00 45.47 117 HIS A O 1
ATOM 998 N N . PRO A 1 118 ? 6.884 -0.612 -13.088 1.00 47.25 118 PRO A N 1
ATOM 999 C CA . PRO A 1 118 ? 7.836 -1.455 -13.774 1.00 47.25 118 PRO A CA 1
ATOM 1000 C C . PRO A 1 118 ? 8.984 -1.648 -12.786 1.00 47.25 118 PRO A C 1
ATOM 1002 O O . PRO A 1 118 ? 9.660 -0.698 -12.396 1.00 47.25 118 PRO A O 1
ATOM 1005 N N . LYS A 1 119 ? 9.202 -2.883 -12.334 1.00 51.44 119 LYS A N 1
ATOM 1006 C CA . LYS A 1 119 ? 10.502 -3.225 -11.766 1.00 51.44 119 LYS A CA 1
ATOM 1007 C C . LYS A 1 119 ? 11.516 -2.897 -12.856 1.00 51.44 119 LYS A C 1
ATOM 1009 O O . LYS A 1 119 ? 11.505 -3.545 -13.902 1.00 51.44 119 LYS A O 1
ATOM 1014 N N . THR A 1 120 ? 12.320 -1.858 -12.651 1.00 56.16 120 THR A N 1
ATOM 1015 C CA . THR A 1 120 ? 13.350 -1.476 -13.614 1.00 56.16 120 THR A CA 1
ATOM 1016 C C . THR A 1 120 ? 14.315 -2.644 -13.756 1.00 56.16 120 THR A C 1
ATOM 1018 O O . THR A 1 120 ? 14.937 -3.075 -12.786 1.00 56.16 120 THR A O 1
ATOM 1021 N N . LEU A 1 121 ? 14.395 -3.194 -14.964 1.00 64.50 121 LEU A N 1
ATOM 1022 C CA . LEU A 1 121 ? 15.323 -4.261 -15.306 1.00 64.50 121 LEU A CA 1
ATOM 1023 C C . LEU A 1 121 ? 16.584 -3.623 -15.872 1.00 64.50 121 LEU A C 1
ATOM 1025 O O . LEU A 1 121 ? 16.548 -2.999 -16.930 1.00 64.50 121 LEU A O 1
ATOM 1029 N N . PHE A 1 122 ? 17.694 -3.788 -15.162 1.00 75.50 122 PHE A N 1
ATOM 1030 C CA . PHE A 1 122 ? 19.003 -3.383 -15.653 1.00 75.50 122 PHE A CA 1
ATOM 1031 C C . PHE A 1 122 ? 19.646 -4.558 -16.386 1.00 75.50 122 PHE A C 1
ATOM 1033 O O . PHE A 1 122 ? 19.776 -5.648 -15.830 1.00 75.50 122 PHE A O 1
ATOM 1040 N N . ILE A 1 123 ? 20.049 -4.330 -17.635 1.00 80.56 123 ILE A N 1
ATOM 1041 C CA . ILE A 1 123 ? 20.879 -5.265 -18.395 1.00 80.56 123 ILE A CA 1
ATOM 1042 C C . ILE A 1 123 ? 22.308 -4.742 -18.327 1.00 80.56 123 ILE A C 1
ATOM 1044 O O . ILE A 1 123 ? 22.596 -3.643 -18.803 1.00 80.56 123 ILE A O 1
ATOM 1048 N N . ASN A 1 124 ? 23.196 -5.533 -17.732 1.00 83.88 124 ASN A N 1
ATOM 1049 C CA . ASN A 1 124 ? 24.621 -5.239 -17.701 1.00 83.88 124 ASN A CA 1
ATOM 1050 C C . ASN A 1 124 ? 25.311 -5.958 -18.860 1.00 83.88 124 ASN A C 1
ATOM 1052 O O . ASN A 1 124 ? 25.055 -7.135 -19.103 1.00 83.88 124 ASN A O 1
ATOM 1056 N N . PHE A 1 125 ? 26.206 -5.250 -19.541 1.00 87.94 125 PHE A N 1
ATOM 1057 C CA . PHE A 1 125 ? 27.101 -5.815 -20.547 1.00 87.94 125 PHE A CA 1
ATOM 1058 C C . PHE A 1 125 ? 28.505 -5.892 -19.956 1.00 87.94 125 PHE A C 1
ATOM 1060 O O . PHE A 1 125 ? 28.913 -4.992 -19.219 1.00 87.94 125 PHE A O 1
ATOM 1067 N N . SER A 1 126 ? 29.263 -6.936 -20.282 1.00 88.06 126 SER A N 1
ATOM 1068 C CA . SER A 1 126 ? 30.624 -7.105 -19.761 1.00 88.06 126 SER A CA 1
ATOM 1069 C C . SER A 1 126 ? 31.627 -6.138 -20.401 1.00 88.06 126 SER A C 1
ATOM 1071 O O . SER A 1 126 ? 32.740 -5.990 -19.903 1.00 88.06 126 SER A O 1
ATOM 1073 N N . SER A 1 127 ? 31.255 -5.485 -21.508 1.00 92.25 127 SER A N 1
ATOM 1074 C CA . SER A 1 127 ? 32.096 -4.532 -22.242 1.00 92.25 127 SER A CA 1
ATOM 1075 C C . SER A 1 127 ? 31.267 -3.533 -23.059 1.00 92.25 127 SER A C 1
ATOM 1077 O O . SER A 1 127 ? 30.086 -3.763 -23.343 1.00 92.25 127 SER A O 1
ATOM 1079 N N . VAL A 1 128 ? 31.896 -2.431 -23.478 1.00 91.19 128 VAL A N 1
ATOM 1080 C CA . VAL A 1 128 ? 31.273 -1.437 -24.371 1.00 91.19 128 VAL A CA 1
ATOM 1081 C C . VAL A 1 128 ? 30.993 -2.056 -25.743 1.00 91.19 128 VAL A C 1
ATOM 1083 O O . VAL A 1 128 ? 29.913 -1.871 -26.298 1.00 91.19 128 VAL A O 1
ATOM 1086 N N . GLU A 1 129 ? 31.910 -2.880 -26.243 1.00 94.94 129 GLU A N 1
ATOM 1087 C CA . GLU A 1 129 ? 31.809 -3.567 -27.530 1.00 94.94 129 GLU A CA 1
ATOM 1088 C C . GLU A 1 129 ? 30.627 -4.549 -27.574 1.00 94.94 129 GLU A C 1
ATOM 1090 O O . GLU A 1 129 ? 30.025 -4.792 -28.621 1.00 94.94 129 GLU A O 1
ATOM 1095 N N . GLU A 1 130 ? 30.272 -5.160 -26.444 1.00 92.56 130 GLU A N 1
ATOM 1096 C CA . GLU A 1 130 ? 29.085 -6.010 -26.343 1.00 92.56 130 GLU A CA 1
ATOM 1097 C C . GLU A 1 130 ? 27.787 -5.196 -26.414 1.00 92.56 130 GLU A C 1
ATOM 1099 O O . GLU A 1 130 ? 26.881 -5.556 -27.171 1.00 92.56 130 GLU A O 1
ATOM 1104 N N . ARG A 1 131 ? 27.733 -4.051 -25.724 1.00 92.94 131 ARG A N 1
ATOM 1105 C CA . ARG A 1 131 ? 26.604 -3.118 -25.818 1.00 92.94 131 ARG A CA 1
ATOM 1106 C C . ARG A 1 131 ? 26.420 -2.597 -27.247 1.00 92.94 131 ARG A C 1
ATOM 1108 O O . ARG A 1 131 ? 25.296 -2.543 -27.742 1.00 92.94 131 ARG A O 1
ATOM 1115 N N . GLU A 1 132 ? 27.505 -2.245 -27.937 1.00 94.88 132 GLU A N 1
ATOM 1116 C CA . GLU A 1 132 ? 27.452 -1.765 -29.326 1.00 94.88 132 GLU A CA 1
ATOM 1117 C C . GLU A 1 132 ? 26.964 -2.837 -30.307 1.00 94.88 132 GLU A C 1
ATOM 1119 O O . GLU A 1 132 ? 26.184 -2.545 -31.223 1.00 94.88 132 GLU A O 1
ATOM 1124 N N . ARG A 1 133 ? 27.369 -4.096 -30.102 1.00 94.81 133 ARG A N 1
ATOM 1125 C CA . ARG A 1 133 ? 26.853 -5.234 -30.878 1.00 94.81 133 ARG A CA 1
ATOM 1126 C C . ARG A 1 133 ? 25.356 -5.424 -30.658 1.00 94.81 133 ARG A C 1
ATOM 1128 O O . ARG A 1 133 ? 24.626 -5.607 -31.632 1.00 94.81 133 ARG A O 1
ATOM 1135 N N . PHE A 1 134 ? 24.892 -5.324 -29.413 1.00 95.25 134 PHE A N 1
ATOM 1136 C CA . PHE A 1 134 ? 23.471 -5.407 -29.084 1.00 95.25 134 PHE A CA 1
ATOM 1137 C C . PHE A 1 134 ? 22.656 -4.283 -29.749 1.00 95.25 134 PHE A C 1
ATOM 1139 O O . PHE A 1 134 ? 21.644 -4.550 -30.399 1.00 95.25 134 PHE A O 1
ATOM 1146 N N . ALA A 1 135 ? 23.143 -3.041 -29.688 1.00 93.38 135 ALA A N 1
ATOM 1147 C CA . ALA A 1 135 ? 22.512 -1.900 -30.355 1.00 93.38 135 ALA A CA 1
ATOM 1148 C C . ALA A 1 135 ? 22.489 -2.054 -31.889 1.00 93.38 135 ALA A C 1
ATOM 1150 O O . ALA A 1 135 ? 21.486 -1.756 -32.543 1.00 93.38 135 ALA A O 1
ATOM 1151 N N . SER A 1 136 ? 23.573 -2.568 -32.477 1.00 95.75 136 SER A N 1
ATOM 1152 C CA . SER A 1 136 ? 23.659 -2.840 -33.919 1.00 95.75 136 SER A CA 1
ATOM 1153 C C . SER A 1 136 ? 22.660 -3.911 -34.360 1.00 95.75 136 SER A C 1
ATOM 1155 O O . SER A 1 136 ? 22.018 -3.769 -35.405 1.00 95.75 136 SER A O 1
ATOM 1157 N N . LEU A 1 137 ? 22.478 -4.954 -33.544 1.00 95.75 137 LEU A N 1
ATOM 1158 C CA . LEU A 1 137 ? 21.478 -5.992 -33.774 1.00 95.75 137 LEU A CA 1
ATOM 1159 C C . LEU A 1 137 ? 20.060 -5.412 -33.731 1.00 95.75 137 LEU A C 1
ATOM 1161 O O . LEU A 1 137 ? 19.296 -5.622 -34.673 1.00 95.75 137 LEU A O 1
ATOM 1165 N N . ALA A 1 138 ? 19.726 -4.625 -32.705 1.00 94.62 138 ALA A N 1
ATOM 1166 C CA . ALA A 1 138 ? 18.424 -3.964 -32.602 1.00 94.62 138 ALA A CA 1
ATOM 1167 C C . ALA A 1 138 ? 18.124 -3.105 -33.841 1.00 94.62 138 ALA A C 1
ATOM 1169 O O . ALA A 1 138 ? 17.071 -3.244 -34.470 1.00 94.62 138 ALA A O 1
ATOM 1170 N N . LYS A 1 139 ? 19.111 -2.315 -34.282 1.00 94.75 139 LYS A N 1
ATOM 1171 C CA . LYS A 1 139 ? 19.007 -1.493 -35.493 1.00 94.75 139 LYS A CA 1
ATOM 1172 C C . LYS A 1 139 ? 18.746 -2.328 -36.748 1.00 94.75 139 LYS A C 1
ATOM 1174 O O . LYS A 1 139 ? 17.921 -1.938 -37.574 1.00 94.75 139 LYS A O 1
ATOM 1179 N N . SER A 1 140 ? 19.411 -3.476 -36.895 1.00 96.50 140 SER A N 1
ATOM 1180 C CA . SER A 1 140 ? 19.185 -4.388 -38.029 1.00 96.50 140 SER A CA 1
ATOM 1181 C C . SER A 1 140 ? 17.754 -4.945 -38.062 1.00 96.50 140 SER A C 1
ATOM 1183 O O . SER A 1 140 ? 17.194 -5.153 -39.138 1.00 96.50 140 SER A O 1
ATOM 1185 N N . LEU A 1 141 ? 17.135 -5.087 -36.886 1.00 94.75 141 LEU A N 1
ATOM 1186 C CA . LEU A 1 141 ? 15.750 -5.520 -36.686 1.00 94.75 141 LEU A CA 1
ATOM 1187 C C . LEU A 1 141 ? 14.737 -4.363 -36.721 1.00 94.75 141 LEU A C 1
ATOM 1189 O O . LEU A 1 141 ? 13.544 -4.593 -36.538 1.00 94.75 141 LEU A O 1
ATOM 1193 N N . ARG A 1 142 ? 15.187 -3.131 -36.997 1.00 95.62 142 ARG A N 1
ATOM 1194 C CA . ARG A 1 142 ? 14.357 -1.912 -37.034 1.00 95.62 142 ARG A CA 1
ATOM 1195 C C . ARG A 1 142 ? 13.634 -1.613 -35.712 1.00 95.62 142 ARG A C 1
ATOM 1197 O O . ARG A 1 142 ? 12.543 -1.048 -35.729 1.00 95.62 142 ARG A O 1
ATOM 1204 N N . ILE A 1 143 ? 14.249 -1.959 -34.585 1.00 94.62 143 ILE A N 1
ATOM 1205 C CA . ILE A 1 143 ? 13.775 -1.631 -33.232 1.00 94.62 143 ILE A CA 1
ATOM 1206 C C . ILE A 1 143 ? 14.905 -0.989 -32.422 1.00 94.62 143 ILE A C 1
ATOM 1208 O O . ILE A 1 143 ? 16.062 -1.010 -32.848 1.00 94.62 143 ILE A O 1
ATOM 1212 N N . ASN A 1 144 ? 14.585 -0.392 -31.274 1.00 91.75 144 ASN A N 1
ATOM 1213 C CA . ASN A 1 144 ? 15.619 0.079 -30.350 1.00 91.75 144 ASN A CA 1
ATOM 1214 C C . ASN A 1 144 ? 16.105 -1.056 -29.424 1.00 91.75 144 ASN A C 1
ATOM 1216 O O . ASN A 1 144 ? 15.527 -2.144 -29.363 1.00 91.75 144 ASN A O 1
ATOM 1220 N N . ASP A 1 145 ? 17.220 -0.810 -28.749 1.00 88.50 145 ASP A N 1
ATOM 1221 C CA . ASP A 1 145 ? 17.862 -1.732 -27.813 1.00 88.50 145 ASP A CA 1
ATOM 1222 C C . ASP A 1 145 ? 16.957 -2.087 -26.623 1.00 88.50 145 ASP A C 1
ATOM 1224 O O . ASP A 1 145 ? 16.832 -3.263 -26.282 1.00 88.50 145 ASP A O 1
ATOM 1228 N N . GLU A 1 146 ? 16.248 -1.116 -26.049 1.00 86.81 146 GLU A N 1
ATOM 1229 C CA . GLU A 1 146 ? 15.280 -1.353 -24.966 1.00 86.81 146 GLU A CA 1
ATOM 1230 C C . GLU A 1 146 ? 14.163 -2.333 -25.380 1.00 86.81 146 GLU A C 1
ATOM 1232 O O . GLU A 1 146 ? 13.840 -3.285 -24.663 1.00 86.81 146 GLU A O 1
ATOM 1237 N N . GLN A 1 147 ? 13.600 -2.146 -26.576 1.00 86.25 147 GLN A N 1
ATOM 1238 C CA . GLN A 1 147 ? 12.563 -2.998 -27.158 1.00 86.25 147 GLN A CA 1
ATOM 1239 C C . GLN A 1 147 ? 13.090 -4.402 -27.435 1.00 86.25 147 GLN A C 1
ATOM 1241 O O . GLN A 1 147 ? 12.390 -5.377 -27.149 1.00 86.25 147 GLN A O 1
ATOM 1246 N N . LEU A 1 148 ? 14.311 -4.517 -27.965 1.00 91.44 148 LEU A N 1
ATOM 1247 C CA . LEU A 1 148 ? 14.950 -5.812 -28.184 1.00 91.44 148 LEU A CA 1
ATOM 1248 C C . LEU A 1 148 ? 15.146 -6.551 -26.853 1.00 91.44 148 LEU A C 1
ATOM 1250 O O . LEU A 1 148 ? 14.784 -7.724 -26.751 1.00 91.44 148 LEU A O 1
ATOM 1254 N N . GLY A 1 149 ? 15.643 -5.866 -25.820 1.00 90.25 149 GLY A N 1
ATOM 1255 C CA . GLY A 1 149 ? 15.823 -6.439 -24.483 1.00 90.25 149 GLY A CA 1
ATOM 1256 C C . GLY A 1 149 ? 14.511 -6.962 -23.896 1.00 90.25 149 GLY A C 1
ATOM 1257 O O . GLY A 1 149 ? 14.439 -8.101 -23.429 1.00 90.25 149 GLY A O 1
ATOM 1258 N N . LEU A 1 150 ? 13.439 -6.175 -24.006 1.00 85.88 150 LEU A N 1
ATOM 1259 C CA . LEU A 1 150 ? 12.116 -6.575 -23.532 1.00 85.88 150 LEU A CA 1
ATOM 1260 C C . LEU A 1 150 ? 11.551 -7.778 -24.302 1.00 85.88 150 LEU A C 1
ATOM 1262 O O . LEU A 1 150 ? 10.950 -8.668 -23.697 1.00 85.88 150 LEU A O 1
ATOM 1266 N N . GLN A 1 151 ? 11.727 -7.826 -25.626 1.00 87.94 151 GLN A N 1
ATOM 1267 C CA . GLN A 1 151 ? 11.276 -8.959 -26.439 1.00 87.94 151 GLN A CA 1
ATOM 1268 C C . GLN A 1 151 ? 12.013 -10.248 -26.080 1.00 87.94 151 GLN A C 1
ATOM 1270 O O . GLN A 1 151 ? 11.374 -11.289 -25.928 1.00 87.94 151 GLN A O 1
ATOM 1275 N N . LEU A 1 152 ? 13.333 -10.178 -25.899 1.00 90.44 152 LEU A N 1
ATOM 1276 C CA . LEU A 1 152 ? 14.139 -11.328 -25.493 1.00 90.44 152 LEU A CA 1
ATOM 1277 C C . LEU A 1 152 ? 13.698 -11.861 -24.131 1.00 90.44 152 LEU A C 1
ATOM 1279 O O . LEU A 1 152 ? 13.487 -13.064 -23.987 1.00 90.44 152 LEU A O 1
ATOM 1283 N N . LEU A 1 153 ? 13.474 -10.973 -23.161 1.00 87.69 153 LEU A N 1
ATOM 1284 C CA . LEU A 1 153 ? 13.017 -11.366 -21.832 1.00 87.69 153 LEU A CA 1
ATOM 1285 C C . LEU A 1 153 ? 11.628 -12.015 -21.868 1.00 87.69 153 LEU A C 1
ATOM 1287 O O . LEU A 1 153 ? 11.410 -13.054 -21.247 1.00 87.69 153 LEU A O 1
ATOM 1291 N N . ARG A 1 154 ? 10.685 -11.434 -22.619 1.00 84.25 154 ARG A N 1
ATOM 1292 C CA . ARG A 1 154 ? 9.343 -12.013 -22.798 1.00 84.25 154 ARG A CA 1
ATOM 1293 C C . ARG A 1 154 ? 9.411 -13.387 -23.451 1.00 84.25 154 ARG A C 1
ATOM 1295 O O . ARG A 1 154 ? 8.756 -14.311 -22.979 1.00 84.25 154 ARG A O 1
ATOM 1302 N N . ASN A 1 155 ? 10.223 -13.535 -24.495 1.00 89.38 155 ASN A N 1
ATOM 1303 C CA . ASN A 1 155 ? 10.427 -14.821 -25.154 1.00 89.38 155 ASN A CA 1
ATOM 1304 C C . ASN A 1 155 ? 11.017 -15.851 -24.190 1.00 89.38 155 ASN A C 1
ATOM 1306 O O . ASN A 1 155 ? 10.512 -16.967 -24.128 1.00 89.38 155 ASN A O 1
ATOM 1310 N N . PHE A 1 156 ? 12.019 -15.471 -23.398 1.00 88.00 156 PHE A N 1
ATOM 1311 C CA . PHE A 1 156 ? 12.601 -16.343 -22.383 1.00 88.00 156 PHE A CA 1
ATOM 1312 C C . PHE A 1 156 ? 11.553 -16.814 -21.363 1.00 88.00 156 PHE A C 1
ATOM 1314 O O . PHE A 1 156 ? 11.404 -18.015 -21.157 1.00 88.00 156 PHE A O 1
ATOM 1321 N N . MET A 1 157 ? 10.770 -15.898 -20.782 1.00 82.69 157 MET A N 1
ATOM 1322 C CA . MET A 1 157 ? 9.722 -16.252 -19.812 1.00 82.69 157 MET A CA 1
ATOM 1323 C C . MET A 1 157 ? 8.641 -17.159 -20.415 1.00 82.69 157 MET A C 1
ATOM 1325 O O . MET A 1 157 ? 8.183 -18.091 -19.758 1.00 82.69 157 MET A O 1
ATOM 1329 N N . ASN A 1 158 ? 8.255 -16.916 -21.671 1.00 79.88 158 ASN A N 1
ATOM 1330 C CA . ASN A 1 158 ? 7.257 -17.729 -22.367 1.00 79.88 158 ASN A CA 1
ATOM 1331 C C . ASN A 1 158 ? 7.768 -19.141 -22.676 1.00 79.88 158 ASN A C 1
ATOM 1333 O O . ASN A 1 158 ? 7.003 -20.101 -22.613 1.00 79.88 158 ASN A O 1
ATOM 1337 N N . LEU A 1 159 ? 9.051 -19.270 -23.018 1.00 88.00 159 LEU A N 1
ATOM 1338 C CA . LEU A 1 159 ? 9.681 -20.556 -23.317 1.00 88.00 159 LEU A CA 1
ATOM 1339 C C . LEU A 1 159 ? 10.050 -21.337 -22.048 1.00 88.00 159 LEU A C 1
ATOM 1341 O O . LEU A 1 159 ? 10.131 -22.564 -22.094 1.00 88.00 159 LEU A O 1
ATOM 1345 N N . HIS A 1 160 ? 10.236 -20.651 -20.916 1.00 85.19 160 HIS A N 1
ATOM 1346 C CA . HIS A 1 160 ? 10.678 -21.250 -19.656 1.00 85.19 160 HIS A CA 1
ATOM 1347 C C . HIS A 1 160 ? 9.807 -20.835 -18.450 1.00 85.19 160 HIS A C 1
ATOM 1349 O O . HIS A 1 160 ? 10.309 -20.235 -17.498 1.00 85.19 160 HIS A O 1
ATOM 1355 N N . PRO A 1 161 ? 8.509 -21.196 -18.420 1.00 78.06 161 PRO A N 1
ATOM 1356 C CA . PRO A 1 161 ? 7.585 -20.781 -17.356 1.00 78.06 161 PRO A CA 1
ATOM 1357 C C . PRO A 1 161 ? 7.919 -21.350 -15.964 1.00 78.06 161 PRO A C 1
ATOM 1359 O O . PRO A 1 161 ? 7.435 -20.833 -14.961 1.00 78.06 161 PRO A O 1
ATOM 1362 N N . GLY A 1 162 ? 8.730 -22.412 -15.896 1.00 79.69 162 GLY A N 1
ATOM 1363 C CA . GLY A 1 162 ? 9.207 -23.034 -14.656 1.00 79.69 162 GLY A CA 1
ATOM 1364 C C . GLY A 1 162 ? 10.688 -22.788 -14.370 1.00 79.69 162 GLY A C 1
ATOM 1365 O O . GLY A 1 162 ? 11.292 -23.570 -13.644 1.00 79.69 162 GLY A O 1
ATOM 1366 N N . TYR A 1 163 ? 11.301 -21.778 -14.993 1.00 79.19 163 TYR A N 1
ATOM 1367 C CA . TYR A 1 163 ? 12.705 -21.463 -14.744 1.00 79.19 163 TYR A CA 1
ATOM 1368 C C . TYR A 1 163 ? 12.909 -21.001 -13.298 1.00 79.19 163 TYR A C 1
ATOM 1370 O O . TYR A 1 163 ? 12.412 -19.949 -12.895 1.00 79.19 163 TYR A O 1
ATOM 1378 N N . GLU A 1 164 ? 13.679 -21.770 -12.536 1.00 73.12 164 GLU A N 1
ATOM 1379 C CA . GLU A 1 164 ? 14.206 -21.362 -11.240 1.00 73.12 164 GLU A CA 1
ATOM 1380 C C . GLU A 1 164 ? 15.657 -20.924 -11.436 1.00 73.12 164 GLU A C 1
ATOM 1382 O O . GLU A 1 164 ? 16.488 -21.693 -11.921 1.00 73.12 164 GLU A O 1
ATOM 1387 N N . ALA A 1 165 ? 15.964 -19.671 -11.097 1.00 70.69 165 ALA A N 1
ATOM 1388 C CA . ALA A 1 165 ? 17.336 -19.190 -11.146 1.00 70.69 165 ALA A CA 1
ATOM 1389 C C . ALA A 1 165 ? 18.194 -20.002 -10.166 1.00 70.69 165 ALA A C 1
ATOM 1391 O O . ALA A 1 165 ? 17.822 -20.180 -9.003 1.00 70.69 165 ALA A O 1
ATOM 1392 N N . PHE A 1 166 ? 19.349 -20.479 -10.630 1.00 69.25 166 PHE A N 1
ATOM 1393 C CA . PHE A 1 166 ? 20.346 -21.065 -9.745 1.00 69.25 166 PHE A CA 1
ATOM 1394 C C . PHE A 1 166 ? 20.732 -20.026 -8.690 1.00 69.25 166 PHE A C 1
ATOM 1396 O O . PHE A 1 166 ? 20.971 -18.862 -9.015 1.00 69.25 166 PHE A O 1
ATOM 1403 N N . LYS A 1 167 ? 20.762 -20.437 -7.419 1.00 52.44 167 LYS A N 1
ATOM 1404 C CA . LYS A 1 167 ? 21.364 -19.614 -6.372 1.00 52.44 167 LYS A CA 1
ATOM 1405 C C . LYS A 1 167 ? 22.846 -19.512 -6.705 1.00 52.44 167 LYS A C 1
ATOM 1407 O O . LYS A 1 167 ? 23.550 -20.511 -6.604 1.00 52.44 167 LYS A O 1
ATOM 1412 N N . GLU A 1 168 ? 23.295 -18.345 -7.147 1.00 50.22 168 GLU A N 1
ATOM 1413 C CA . GLU A 1 168 ? 24.719 -18.042 -7.108 1.00 50.22 168 GLU A CA 1
ATOM 1414 C C . GLU A 1 168 ? 25.147 -18.085 -5.640 1.00 50.22 168 GLU A C 1
ATOM 1416 O O . GLU A 1 168 ? 24.541 -17.423 -4.789 1.00 50.22 168 GLU A O 1
ATOM 1421 N N . ASP A 1 169 ? 26.150 -18.909 -5.338 1.00 45.75 169 ASP A N 1
ATOM 1422 C CA . ASP A 1 169 ? 26.874 -18.769 -4.084 1.00 45.75 169 ASP A CA 1
ATOM 1423 C C . ASP A 1 169 ? 27.510 -17.370 -4.089 1.00 45.75 169 ASP A C 1
ATOM 1425 O O . ASP A 1 169 ? 28.150 -16.996 -5.080 1.00 45.75 169 ASP A O 1
ATOM 1429 N N . PRO A 1 170 ? 27.300 -16.561 -3.037 1.00 43.69 170 PRO A N 1
ATOM 1430 C CA . PRO A 1 170 ? 27.915 -15.248 -2.963 1.00 43.69 170 PRO A CA 1
ATOM 1431 C C . PRO A 1 170 ? 29.448 -15.392 -2.948 1.00 43.69 170 PRO A C 1
ATOM 1433 O O . PRO A 1 170 ? 29.949 -16.379 -2.399 1.00 43.69 170 PRO A O 1
ATOM 1436 N N . PRO A 1 171 ? 30.189 -14.434 -3.536 1.00 54.88 171 PRO A N 1
ATOM 1437 C CA . PRO A 1 171 ? 31.644 -14.386 -3.413 1.00 54.88 171 PRO A CA 1
ATOM 1438 C C . PRO A 1 171 ? 32.104 -14.233 -1.956 1.00 54.88 171 PRO A C 1
ATOM 1440 O O . PRO A 1 171 ? 31.366 -13.617 -1.149 1.00 54.88 171 PRO A O 1
#

Secondary structure (DSSP, 8-state):
-EE--HHHHHHHHHHS-GGGSSS-HHHHHTS-HHHHHHHHHHHIIIIIHHHHHTSEEE-HHHHHHHS-GGGGGG--TTSEEEEEEETTEEEEEEEEE-GGG-EEEEEEEEPP--TT-----PPP-SSHHHHHHHHHHHHHTTS-HHHHHHHHHHHHHHH-TTPPPP-PPP-